Protein AF-A0AAV6LE51-F1 (afdb_monomer_lite)

Foldseek 3Di:
DDPPDDLVNLLVLLVVLLVVLVVLVVVLLVCVVVPPPDDPNVVSVVVNVVSLVSNVVSLVVLVVVVVVVDDVVSVVSSVVSVVSSVVSVCSNVVSD

InterPro domains:
  IPR023601 Golgi SNAP receptor complex, subunit 1 [PTHR21094] (2-91)
  IPR060289 Golgi SNAP receptor complex member, N-terminal domain [PF27017] (6-90)

Structure (mmCIF, N/CA/C/O backbone):
data_AF-A0AAV6LE51-F1
#
_entry.id   AF-A0AAV6LE51-F1
#
loop_
_atom_site.group_PDB
_atom_site.id
_atom_site.type_symbol
_atom_site.label_atom_id
_atom_site.label_alt_id
_atom_site.label_comp_id
_atom_site.label_asym_id
_atom_site.label_entity_id
_atom_site.label_seq_id
_atom_site.pdbx_PDB_ins_code
_atom_site.Cartn_x
_atom_site.Cartn_y
_atom_site.Cartn_z
_atom_site.occupancy
_atom_site.B_iso_or_equiv
_atom_site.auth_seq_id
_atom_site.auth_comp_id
_atom_site.auth_asym_id
_atom_site.auth_atom_id
_atom_site.pdbx_PDB_model_num
ATOM 1 N N . MET A 1 1 ? 29.387 3.009 1.409 1.00 35.47 1 MET A N 1
ATOM 2 C CA . MET A 1 1 ? 28.149 3.753 1.129 1.00 35.47 1 MET A CA 1
ATOM 3 C C . MET A 1 1 ? 27.189 2.733 0.571 1.00 35.47 1 MET A C 1
ATOM 5 O O . MET A 1 1 ? 27.366 2.296 -0.558 1.00 35.47 1 MET A O 1
ATOM 9 N N . ASP A 1 2 ? 26.336 2.219 1.446 1.00 43.34 2 ASP A N 1
ATOM 10 C CA . ASP A 1 2 ? 25.332 1.181 1.208 1.00 43.34 2 ASP A CA 1
ATOM 11 C C . ASP A 1 2 ? 24.598 1.451 -0.115 1.00 43.34 2 ASP A C 1
ATOM 13 O O . ASP A 1 2 ? 24.236 2.604 -0.327 1.00 43.34 2 ASP A O 1
ATOM 17 N N . PRO A 1 3 ? 24.377 0.483 -1.028 1.00 45.53 3 PRO A N 1
ATOM 18 C CA . PRO A 1 3 ? 23.469 0.695 -2.155 1.00 45.53 3 PRO A CA 1
ATOM 19 C C . PRO A 1 3 ? 22.027 0.635 -1.613 1.00 45.53 3 PRO A C 1
ATOM 21 O O . PRO A 1 3 ? 21.484 -0.461 -1.444 1.00 45.53 3 PRO A O 1
ATOM 24 N N . PRO A 1 4 ? 21.377 1.757 -1.253 1.00 52.38 4 PRO A N 1
ATOM 25 C CA . PRO A 1 4 ? 20.416 1.739 -0.164 1.00 52.38 4 PRO A CA 1
ATOM 26 C C . PRO A 1 4 ? 18.999 1.959 -0.688 1.00 52.38 4 PRO A C 1
ATOM 28 O O . PRO A 1 4 ? 18.346 2.902 -0.269 1.00 52.38 4 PRO A O 1
ATOM 31 N N . THR A 1 5 ? 18.537 1.157 -1.654 1.00 65.88 5 THR A N 1
ATOM 32 C CA . THR A 1 5 ? 17.103 0.956 -1.997 1.00 65.88 5 THR A CA 1
ATOM 33 C C . THR A 1 5 ? 16.992 0.056 -3.225 1.00 65.88 5 THR A C 1
ATOM 35 O O . THR A 1 5 ? 16.672 0.497 -4.315 1.00 65.88 5 THR A O 1
ATOM 38 N N . SER A 1 6 ? 17.276 -1.240 -3.098 1.00 80.56 6 SER A N 1
ATOM 39 C CA . SER A 1 6 ? 16.961 -2.153 -4.207 1.00 80.56 6 SER A CA 1
ATOM 40 C C . SER A 1 6 ? 15.444 -2.245 -4.401 1.00 80.56 6 SER A C 1
ATOM 42 O O . SER A 1 6 ? 14.698 -2.254 -3.420 1.00 80.56 6 SER A O 1
ATOM 44 N N . TRP A 1 7 ? 14.992 -2.377 -5.650 1.00 84.44 7 TRP A N 1
ATOM 45 C CA . TRP A 1 7 ? 13.579 -2.589 -5.991 1.00 84.44 7 TRP A CA 1
ATOM 46 C C . TRP A 1 7 ? 12.910 -3.679 -5.134 1.00 84.44 7 TRP A C 1
ATOM 48 O O . TRP A 1 7 ? 11.794 -3.505 -4.651 1.00 84.44 7 TRP A O 1
ATOM 58 N N . ASP A 1 8 ? 13.617 -4.787 -4.889 1.00 87.06 8 ASP A N 1
ATOM 59 C CA . ASP A 1 8 ? 13.134 -5.883 -4.040 1.00 87.06 8 ASP A CA 1
ATOM 60 C C . ASP A 1 8 ? 12.859 -5.440 -2.593 1.00 87.06 8 ASP A C 1
ATOM 62 O O . ASP A 1 8 ? 11.837 -5.818 -2.018 1.00 87.06 8 ASP A O 1
ATOM 66 N N . SER A 1 9 ? 13.714 -4.586 -2.022 1.00 90.12 9 SER A N 1
ATOM 67 C CA . SER A 1 9 ? 13.512 -4.031 -0.680 1.00 90.12 9 SER A CA 1
ATOM 68 C C . SER A 1 9 ? 12.284 -3.130 -0.630 1.00 90.12 9 SER A C 1
ATOM 70 O O . SER A 1 9 ? 11.463 -3.288 0.270 1.00 90.12 9 SER A O 1
ATOM 72 N N . LEU A 1 10 ? 12.114 -2.242 -1.620 1.00 90.00 10 LEU A N 1
ATOM 73 C CA . LEU A 1 10 ? 10.921 -1.395 -1.730 1.00 90.00 10 LEU A CA 1
ATOM 74 C C . LEU A 1 10 ? 9.658 -2.252 -1.851 1.00 90.00 10 LEU A C 1
ATOM 76 O O . LEU A 1 10 ? 8.672 -2.011 -1.164 1.00 90.00 10 LEU A O 1
ATOM 80 N N . ARG A 1 11 ? 9.698 -3.308 -2.671 1.00 89.62 11 ARG A N 1
ATOM 81 C CA . ARG A 1 11 ? 8.557 -4.208 -2.885 1.00 89.62 11 ARG A CA 1
ATOM 82 C C . ARG A 1 11 ? 8.183 -4.966 -1.623 1.00 89.62 11 ARG A C 1
ATOM 84 O O . ARG A 1 11 ? 7.003 -5.080 -1.296 1.00 89.62 11 ARG A O 1
ATOM 91 N N . LYS A 1 12 ? 9.178 -5.487 -0.906 1.00 92.12 12 LYS A N 1
ATOM 92 C CA . LYS A 1 12 ? 8.965 -6.136 0.391 1.00 92.12 12 LYS A CA 1
ATOM 93 C C . LYS A 1 12 ? 8.394 -5.159 1.410 1.00 92.12 12 LYS A C 1
ATOM 95 O O . LYS A 1 12 ? 7.499 -5.536 2.160 1.00 92.12 12 LYS A O 1
ATOM 100 N N . GLN A 1 13 ? 8.874 -3.918 1.415 1.00 93.25 13 GLN A N 1
ATOM 101 C CA . GLN A 1 13 ? 8.377 -2.886 2.315 1.00 93.25 13 GLN A CA 1
ATOM 102 C C . GLN A 1 13 ? 6.922 -2.520 2.005 1.00 93.25 13 GLN A C 1
ATOM 104 O O . GLN A 1 13 ? 6.110 -2.545 2.924 1.00 93.25 13 GLN A O 1
ATOM 109 N N . ALA A 1 14 ? 6.571 -2.288 0.735 1.00 92.75 14 ALA A N 1
ATOM 110 C CA . ALA A 1 14 ? 5.191 -2.045 0.310 1.00 92.75 14 ALA A CA 1
ATOM 111 C C . ALA A 1 14 ? 4.267 -3.183 0.766 1.00 92.75 14 ALA A C 1
ATOM 113 O O . ALA A 1 14 ? 3.313 -2.940 1.494 1.00 92.75 14 ALA A O 1
ATOM 114 N N . ARG A 1 15 ? 4.637 -4.440 0.478 1.00 92.69 15 ARG A N 1
ATOM 115 C CA . ARG A 1 15 ? 3.883 -5.626 0.922 1.00 92.69 15 ARG A CA 1
ATOM 116 C C . ARG A 1 15 ? 3.677 -5.696 2.429 1.00 92.69 15 ARG A C 1
ATOM 118 O O . ARG A 1 15 ? 2.611 -6.098 2.882 1.00 92.69 15 ARG A O 1
ATOM 125 N N . LYS A 1 16 ? 4.703 -5.351 3.205 1.00 94.31 16 LYS A N 1
ATOM 126 C CA . LYS A 1 16 ? 4.626 -5.354 4.666 1.00 94.31 16 LYS A CA 1
ATOM 127 C C . LYS A 1 16 ? 3.699 -4.247 5.180 1.00 94.31 16 LYS A C 1
ATOM 129 O O . LYS A 1 16 ? 2.980 -4.467 6.148 1.00 94.31 16 LYS A O 1
ATOM 134 N N . LEU A 1 17 ? 3.733 -3.063 4.572 1.00 94.44 17 LEU A N 1
ATOM 135 C CA . LEU A 1 17 ? 2.861 -1.942 4.935 1.00 94.44 17 LEU A CA 1
ATOM 136 C C . LEU A 1 17 ? 1.400 -2.245 4.582 1.00 94.44 17 LEU A C 1
ATOM 138 O O . LEU A 1 17 ? 0.533 -2.071 5.427 1.00 94.44 17 LEU A O 1
ATOM 142 N N . GLU A 1 18 ? 1.150 -2.791 3.389 1.00 92.38 18 GLU A N 1
ATOM 143 C CA . GLU A 1 18 ? -0.176 -3.249 2.954 1.00 92.38 18 GLU A CA 1
ATOM 144 C C . GLU A 1 18 ? -0.761 -4.291 3.917 1.00 92.38 18 GLU A C 1
ATOM 146 O O . GLU A 1 18 ? -1.905 -4.158 4.335 1.00 92.38 18 GLU A O 1
ATOM 151 N N . ALA A 1 19 ? 0.030 -5.296 4.317 1.00 93.44 19 ALA A N 1
ATOM 152 C CA . ALA A 1 19 ? -0.417 -6.314 5.270 1.00 93.44 19 ALA A CA 1
ATOM 153 C C . ALA A 1 19 ? -0.771 -5.715 6.641 1.00 93.44 19 ALA A C 1
ATOM 155 O O . ALA A 1 19 ? -1.807 -6.043 7.205 1.00 93.44 19 ALA A O 1
ATOM 156 N N . GLN A 1 20 ? 0.049 -4.790 7.151 1.00 92.88 20 GLN A N 1
ATOM 157 C CA . GLN A 1 20 ? -0.236 -4.119 8.423 1.00 92.88 20 GLN A CA 1
ATOM 158 C C . GLN A 1 20 ? -1.502 -3.254 8.352 1.00 92.88 20 GLN A C 1
ATOM 160 O O . GLN A 1 20 ? -2.261 -3.218 9.316 1.00 92.88 20 GLN A O 1
ATOM 165 N N . LEU A 1 21 ? -1.742 -2.568 7.229 1.00 91.25 21 LEU A N 1
ATOM 166 C CA . LEU A 1 21 ? -2.967 -1.793 7.016 1.00 91.25 21 LEU A CA 1
ATOM 167 C C . LEU A 1 21 ? -4.201 -2.701 6.990 1.00 91.25 21 LEU A C 1
ATOM 169 O O . LEU A 1 21 ? -5.173 -2.410 7.680 1.00 91.25 21 LEU A O 1
ATOM 173 N N . ASP A 1 22 ? -4.137 -3.823 6.271 1.00 89.12 22 ASP A N 1
ATOM 174 C CA . ASP A 1 22 ? -5.218 -4.816 6.209 1.00 89.12 22 ASP A CA 1
ATOM 175 C C . ASP A 1 22 ? -5.561 -5.395 7.595 1.00 89.12 22 ASP A C 1
ATOM 177 O O . ASP A 1 22 ? -6.731 -5.581 7.925 1.00 89.12 22 ASP A O 1
ATOM 181 N N . GLU A 1 23 ? -4.557 -5.594 8.456 1.00 90.62 23 GLU A N 1
ATOM 182 C CA . GLU A 1 23 ? -4.756 -6.036 9.841 1.00 90.62 23 GLU A CA 1
ATOM 183 C C . GLU A 1 23 ? -5.335 -4.932 10.749 1.00 90.62 23 GLU A C 1
ATOM 185 O O . GLU A 1 23 ? -6.177 -5.215 11.607 1.00 90.62 23 GLU A O 1
ATOM 190 N N . GLN A 1 24 ? -4.916 -3.672 10.575 1.00 88.00 24 GLN A N 1
ATOM 191 C CA . GLN A 1 24 ? -5.341 -2.553 11.429 1.00 88.00 24 GLN A CA 1
ATOM 192 C C . GLN A 1 24 ? -6.694 -1.944 11.039 1.00 88.00 24 GLN A C 1
ATOM 194 O O . GLN A 1 24 ? -7.461 -1.560 11.921 1.00 88.00 24 GLN A O 1
ATOM 199 N N . MET A 1 25 ? -7.051 -1.903 9.756 1.00 84.88 25 MET A N 1
ATOM 200 C CA . MET A 1 25 ? -8.329 -1.361 9.270 1.00 84.88 25 MET A CA 1
ATOM 201 C C . MET A 1 25 ? -9.583 -1.961 9.938 1.00 84.88 25 MET A C 1
ATOM 203 O O . MET A 1 25 ? -10.450 -1.194 10.374 1.00 84.88 25 MET A O 1
ATOM 207 N N . PRO A 1 26 ? -9.735 -3.295 10.083 1.00 84.31 26 PRO A N 1
ATOM 208 C CA . PRO A 1 26 ? -10.885 -3.865 10.780 1.00 84.31 26 PRO A CA 1
ATOM 209 C C . PRO A 1 26 ? -10.862 -3.568 12.286 1.00 84.31 26 PRO A C 1
ATOM 211 O O . PRO A 1 26 ? -11.930 -3.470 12.898 1.00 84.31 26 PRO A O 1
ATOM 214 N N . LEU A 1 27 ? -9.677 -3.400 12.889 1.00 85.06 27 LEU A N 1
ATOM 215 C CA . LEU A 1 27 ? -9.532 -2.999 14.291 1.00 85.06 27 LEU A CA 1
ATOM 216 C C . LEU A 1 27 ? -9.994 -1.553 14.487 1.00 85.06 27 LEU A C 1
ATOM 218 O O . LEU A 1 27 ? -10.839 -1.315 15.348 1.00 85.06 27 LEU A O 1
ATOM 222 N N . TYR A 1 28 ? -9.535 -0.629 13.639 1.00 84.19 28 TYR A N 1
ATOM 223 C CA . TYR A 1 28 ? -9.959 0.773 13.633 1.00 84.19 28 TYR A CA 1
ATOM 224 C C . TYR A 1 28 ? -11.464 0.895 13.465 1.00 84.19 28 TYR A C 1
ATOM 226 O O . TYR A 1 28 ? -12.141 1.430 14.337 1.00 84.19 28 TYR A O 1
ATOM 234 N N . ARG A 1 29 ? -12.033 0.261 12.433 1.00 81.44 29 ARG A N 1
ATOM 235 C CA . ARG A 1 29 ? -13.484 0.268 12.207 1.00 81.44 29 ARG A CA 1
ATOM 236 C C . ARG A 1 29 ? -14.263 -0.246 13.419 1.00 81.44 29 ARG A C 1
ATOM 238 O O . ARG A 1 29 ? -15.333 0.278 13.736 1.00 81.44 29 ARG A O 1
ATOM 245 N N . LYS A 1 30 ? -13.751 -1.274 14.102 1.00 82.44 30 LYS A N 1
ATOM 246 C CA . LYS A 1 30 ? -14.372 -1.824 15.312 1.00 82.44 30 LYS A CA 1
ATOM 247 C C . LYS A 1 30 ? -14.288 -0.854 16.489 1.00 82.44 30 LYS A C 1
ATOM 249 O O . LYS A 1 30 ? -15.251 -0.797 17.246 1.00 82.44 30 LYS A O 1
ATOM 254 N N . VAL A 1 31 ? -13.185 -0.124 16.650 1.00 78.19 31 VAL A N 1
ATOM 255 C CA . VAL A 1 31 ? -13.002 0.887 17.704 1.00 78.19 31 VAL A CA 1
ATOM 256 C C . VAL A 1 31 ? -13.896 2.104 17.444 1.00 78.19 31 VAL A C 1
ATOM 258 O O . VAL A 1 31 ? -14.720 2.419 18.306 1.00 78.19 31 VAL A O 1
ATOM 261 N N . VAL A 1 32 ? -13.859 2.664 16.229 1.00 75.31 32 VAL A N 1
ATOM 262 C CA . VAL A 1 32 ? -14.700 3.788 15.774 1.00 75.31 32 VAL A CA 1
ATOM 263 C C . VAL A 1 32 ? -16.187 3.473 15.959 1.00 75.31 32 VAL A C 1
ATOM 265 O O . VAL A 1 32 ? -16.932 4.228 16.584 1.00 75.31 32 VAL A O 1
ATOM 268 N N . SER A 1 33 ? -16.632 2.290 15.517 1.00 71.00 33 SER A N 1
ATOM 269 C CA . SER A 1 33 ? -18.035 1.864 15.662 1.00 71.00 33 SER A CA 1
ATOM 270 C C . SER A 1 33 ? -18.470 1.707 17.123 1.00 71.00 33 SER A C 1
ATOM 272 O O . SER A 1 33 ? -19.661 1.781 17.438 1.00 71.00 33 SER A O 1
ATOM 274 N N . LYS A 1 34 ? -17.527 1.428 18.030 1.00 69.81 34 LYS A N 1
ATOM 275 C CA . LYS A 1 34 ? -17.825 1.088 19.423 1.00 69.81 34 LYS A CA 1
ATOM 276 C C . LYS A 1 34 ? -17.898 2.311 20.335 1.00 69.81 34 LYS A C 1
ATOM 278 O O . LYS A 1 34 ? -18.204 2.115 21.508 1.00 69.81 34 LYS A O 1
ATOM 283 N N . LYS A 1 35 ? -17.729 3.540 19.812 1.00 61.09 35 LYS 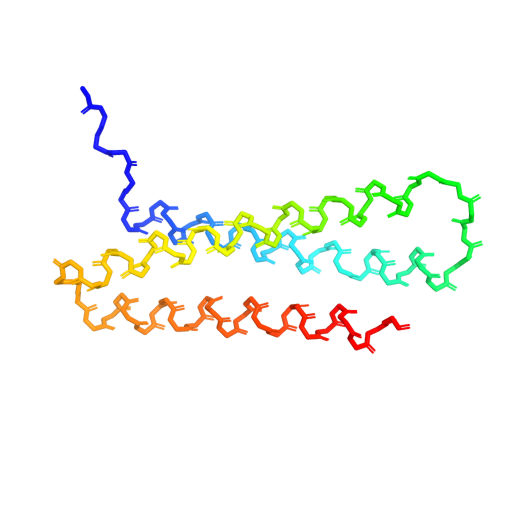A N 1
ATOM 284 C CA . LYS A 1 35 ? -17.819 4.808 20.570 1.00 61.09 35 LYS A CA 1
ATOM 285 C C . LYS A 1 35 ? -17.090 4.728 21.919 1.00 61.09 35 LYS A C 1
ATOM 287 O O . LYS A 1 35 ? -17.623 5.124 22.954 1.00 61.09 35 LYS A O 1
ATOM 292 N N . VAL A 1 36 ? -15.901 4.124 21.903 1.00 57.50 36 VAL A N 1
ATOM 293 C CA . VAL A 1 36 ? -15.006 4.092 23.061 1.00 57.50 36 VAL A CA 1
ATOM 294 C C . VAL A 1 36 ? -14.201 5.384 23.011 1.00 57.50 36 VAL A C 1
ATOM 296 O O . VAL A 1 36 ? -13.185 5.475 22.332 1.00 57.50 36 VAL A O 1
ATOM 299 N N . ASP A 1 37 ? -14.734 6.400 23.677 1.00 58.69 37 ASP A N 1
ATOM 300 C CA . ASP A 1 37 ? -14.068 7.667 23.970 1.00 58.69 37 ASP A CA 1
ATOM 301 C C . ASP A 1 37 ? -12.960 7.398 24.997 1.00 58.69 37 ASP A C 1
ATOM 303 O O . ASP A 1 37 ? -13.262 7.384 26.181 1.00 58.69 37 ASP A O 1
ATOM 307 N N . ASP A 1 38 ? -11.741 7.042 24.567 1.00 55.16 38 ASP A N 1
ATOM 308 C CA . ASP A 1 38 ? -10.517 7.144 25.393 1.00 55.16 38 ASP A CA 1
ATOM 309 C C . ASP A 1 38 ? -9.261 6.717 24.601 1.00 55.16 38 ASP A C 1
ATOM 311 O O . ASP A 1 38 ? -8.997 5.521 24.470 1.00 55.16 38 ASP A O 1
ATOM 315 N N . GLY A 1 39 ? -8.501 7.682 24.057 1.00 60.84 39 GLY A N 1
ATOM 316 C CA . GLY A 1 39 ? -7.075 7.602 23.654 1.00 60.84 39 GLY A CA 1
ATOM 317 C C . GLY A 1 39 ? -6.633 6.614 22.554 1.00 60.84 39 GLY A C 1
ATOM 318 O O . GLY A 1 39 ? -5.837 6.973 21.692 1.00 60.84 39 GLY A O 1
ATOM 319 N N . THR A 1 40 ? -7.160 5.394 22.559 1.00 66.12 40 THR A N 1
ATOM 320 C CA . THR A 1 40 ? -6.811 4.253 21.703 1.00 66.12 40 THR A CA 1
ATOM 321 C C . THR A 1 40 ? -7.212 4.487 20.250 1.00 66.12 40 THR A C 1
ATOM 323 O O . THR A 1 40 ? -6.497 4.075 19.347 1.00 66.12 40 THR A O 1
ATOM 326 N N . ASP A 1 41 ? -8.336 5.167 20.021 1.00 73.25 41 ASP A N 1
ATOM 327 C CA . ASP A 1 41 ? -8.819 5.525 18.682 1.00 73.25 41 ASP A CA 1
ATOM 328 C C . ASP A 1 41 ? -7.822 6.426 17.940 1.00 73.25 41 ASP A C 1
ATOM 330 O O . ASP A 1 41 ? -7.419 6.115 16.823 1.00 73.25 41 ASP A O 1
ATOM 334 N N . LYS A 1 42 ? -7.317 7.465 18.620 1.00 76.25 42 LYS A N 1
ATOM 335 C CA . LYS A 1 42 ? -6.313 8.384 18.069 1.00 76.25 42 LYS A CA 1
ATOM 336 C C . LYS A 1 42 ? -4.964 7.717 17.824 1.00 76.25 42 LYS A C 1
ATOM 338 O O . LYS A 1 42 ? -4.286 8.083 16.869 1.00 76.25 42 LYS A O 1
ATOM 343 N N . ASP A 1 43 ? -4.559 6.784 18.684 1.00 83.19 43 ASP A N 1
ATOM 344 C CA . ASP A 1 43 ? -3.305 6.036 18.519 1.00 83.19 43 ASP A CA 1
ATOM 345 C C . ASP A 1 43 ? -3.378 5.125 17.282 1.00 83.19 43 ASP A C 1
ATOM 347 O O . ASP A 1 43 ? -2.463 5.103 16.460 1.00 83.19 43 ASP A O 1
ATOM 351 N N . LEU A 1 44 ? -4.522 4.458 17.086 1.00 84.62 44 LEU A N 1
ATOM 352 C CA . LEU A 1 44 ? -4.763 3.583 15.939 1.00 84.62 44 LEU A CA 1
ATOM 353 C C . LEU A 1 44 ? -4.949 4.368 14.634 1.00 84.62 44 LEU A C 1
ATOM 355 O O . LEU A 1 44 ? -4.415 3.971 13.603 1.00 84.62 44 LEU A O 1
ATOM 359 N N . GLU A 1 45 ? -5.657 5.499 14.679 1.00 84.88 45 GLU A N 1
ATOM 360 C CA . GLU A 1 45 ? -5.775 6.430 13.553 1.00 84.88 45 GLU A CA 1
ATOM 361 C C . GLU A 1 45 ? -4.403 6.962 13.129 1.00 84.88 45 GLU A C 1
ATOM 363 O O . GLU A 1 45 ? -4.057 6.890 11.951 1.00 84.88 45 GLU A O 1
ATOM 368 N N . SER A 1 46 ? -3.594 7.422 14.093 1.00 88.50 46 SER A N 1
ATOM 369 C CA . SER A 1 46 ? -2.237 7.917 13.832 1.00 88.50 46 SER A CA 1
ATOM 370 C C . SER A 1 46 ? -1.350 6.815 13.252 1.00 88.50 46 SER A C 1
ATOM 372 O O . SER A 1 46 ? -0.645 7.052 12.277 1.00 88.50 46 SER A O 1
ATOM 374 N N . GLY A 1 47 ? -1.433 5.589 13.781 1.00 90.56 47 GLY A N 1
ATOM 375 C CA . GLY A 1 47 ? -0.688 4.445 13.255 1.00 90.56 47 GLY A CA 1
ATOM 376 C C . GLY A 1 47 ? -1.085 4.070 11.823 1.00 90.56 47 GLY A C 1
ATOM 377 O O . GLY A 1 47 ? -0.218 3.774 11.000 1.00 90.56 47 GLY A O 1
ATOM 378 N N . ILE A 1 48 ? -2.380 4.109 11.492 1.00 90.31 48 ILE A N 1
ATOM 379 C CA . ILE A 1 48 ? -2.871 3.874 10.126 1.00 90.31 48 ILE A CA 1
ATOM 380 C C . ILE A 1 48 ? -2.411 4.987 9.183 1.00 90.31 48 ILE A C 1
ATOM 382 O O . ILE A 1 48 ? -1.931 4.688 8.089 1.00 90.31 48 ILE A O 1
ATOM 386 N N . ASP A 1 49 ? -2.510 6.250 9.598 1.00 89.75 49 ASP A N 1
ATOM 387 C CA . ASP A 1 49 ? -2.047 7.391 8.807 1.00 89.75 49 ASP A CA 1
ATOM 388 C C . ASP A 1 49 ? -0.533 7.308 8.539 1.00 89.75 49 ASP A C 1
ATOM 390 O O . ASP A 1 49 ? -0.097 7.405 7.390 1.00 89.75 49 ASP A O 1
ATOM 394 N N . GLU A 1 50 ? 0.274 6.987 9.555 1.00 93.00 50 GLU A N 1
ATOM 395 C CA . GLU A 1 50 ? 1.714 6.759 9.400 1.00 93.00 50 GLU A CA 1
ATOM 396 C C . GLU A 1 50 ? 2.025 5.609 8.430 1.00 93.00 50 GLU A C 1
ATOM 398 O O . GLU A 1 50 ? 2.967 5.698 7.633 1.00 93.00 50 GLU A O 1
ATOM 403 N N . LEU A 1 51 ? 1.256 4.516 8.468 1.00 93.19 51 LEU A N 1
ATOM 404 C CA . LEU A 1 51 ? 1.417 3.393 7.540 1.00 93.19 51 LEU A CA 1
ATOM 405 C C . LEU A 1 51 ? 1.049 3.776 6.101 1.00 93.19 51 LEU A C 1
ATOM 407 O O . LEU A 1 51 ? 1.763 3.392 5.168 1.00 93.19 51 LEU A O 1
ATOM 411 N N . LEU A 1 52 ? -0.023 4.549 5.909 1.00 91.62 52 LEU A N 1
ATOM 412 C CA . LEU A 1 52 ? -0.430 5.067 4.601 1.00 91.62 52 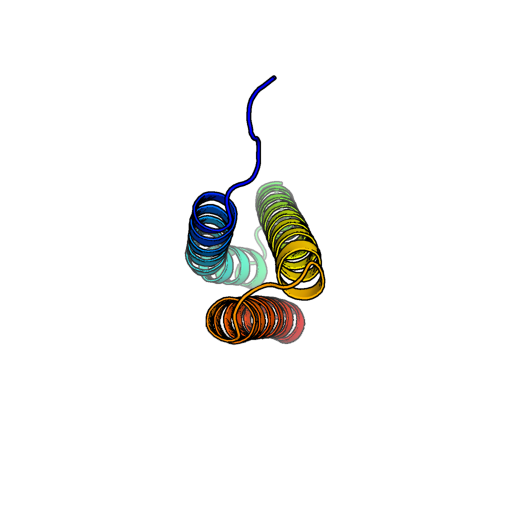LEU A CA 1
ATOM 413 C C . LEU A 1 52 ? 0.622 6.017 4.029 1.00 91.62 52 LEU A C 1
ATOM 415 O O . LEU A 1 52 ? 1.017 5.866 2.870 1.00 91.62 52 LEU A O 1
ATOM 419 N N . GLN A 1 53 ? 1.123 6.952 4.841 1.00 93.25 53 GLN A N 1
ATOM 420 C CA . GLN A 1 53 ? 2.187 7.872 4.442 1.00 93.25 53 GLN A CA 1
ATOM 421 C C . GLN A 1 53 ? 3.452 7.112 4.025 1.00 93.25 53 GLN A C 1
ATOM 423 O O . GLN A 1 53 ? 4.031 7.397 2.972 1.00 93.25 53 GLN A O 1
ATOM 428 N N . GLN A 1 54 ? 3.849 6.091 4.790 1.00 93.81 54 GLN A N 1
ATOM 429 C CA . GLN A 1 54 ? 4.983 5.236 4.438 1.00 93.81 54 GLN A CA 1
ATOM 430 C C . GLN A 1 54 ? 4.746 4.466 3.133 1.00 93.81 54 GLN A C 1
ATOM 432 O O . GLN A 1 54 ? 5.647 4.398 2.295 1.00 93.81 54 GLN A O 1
ATOM 437 N N . LEU A 1 55 ? 3.551 3.901 2.922 1.00 93.62 55 LEU A N 1
ATOM 438 C CA . LEU A 1 55 ? 3.234 3.150 1.702 1.00 93.62 55 LEU A CA 1
ATOM 439 C C . LEU A 1 55 ? 3.239 4.071 0.478 1.00 93.62 55 LEU A C 1
ATOM 441 O O . LEU A 1 55 ? 3.794 3.720 -0.566 1.00 93.62 55 LEU A O 1
ATOM 445 N N . HIS A 1 56 ? 2.705 5.281 0.624 1.00 93.31 56 HIS A N 1
ATOM 446 C CA . HIS A 1 56 ? 2.764 6.318 -0.397 1.00 93.31 56 HIS A CA 1
ATOM 447 C C . HIS A 1 56 ? 4.211 6.719 -0.725 1.00 93.31 56 HIS A C 1
ATOM 449 O O . HIS A 1 56 ? 4.583 6.794 -1.898 1.00 93.31 56 HIS A O 1
ATOM 455 N N . GLN A 1 57 ? 5.062 6.904 0.289 1.00 93.38 57 GLN A N 1
ATOM 456 C CA . GLN A 1 57 ? 6.479 7.207 0.090 1.00 93.38 57 GLN A CA 1
ATOM 457 C C . GLN A 1 57 ? 7.211 6.072 -0.642 1.00 93.38 57 GLN A C 1
ATOM 459 O O . GLN A 1 57 ? 7.968 6.331 -1.579 1.00 93.38 57 GLN A O 1
ATOM 464 N N . VAL A 1 58 ? 6.962 4.812 -0.268 1.00 92.25 58 VAL A N 1
ATOM 465 C CA . VAL A 1 58 ? 7.537 3.642 -0.951 1.00 92.25 58 VAL A CA 1
ATOM 466 C C . VAL A 1 58 ? 7.075 3.576 -2.408 1.00 92.25 58 VAL A C 1
ATOM 468 O O . VAL A 1 58 ? 7.909 3.373 -3.289 1.00 92.25 58 VAL A O 1
ATOM 471 N N . ASN A 1 59 ? 5.789 3.814 -2.681 1.00 91.38 59 ASN A N 1
ATOM 472 C CA . ASN A 1 59 ? 5.256 3.891 -4.044 1.00 91.38 59 ASN A CA 1
ATOM 473 C C . ASN A 1 59 ? 5.912 5.017 -4.860 1.00 91.38 59 ASN A C 1
ATOM 475 O O . ASN A 1 59 ? 6.248 4.816 -6.026 1.00 91.38 59 ASN A O 1
ATOM 479 N N . SER A 1 60 ? 6.164 6.178 -4.253 1.00 92.00 60 SER A N 1
ATOM 480 C CA . SER A 1 60 ? 6.868 7.291 -4.904 1.00 92.00 60 SER A CA 1
ATOM 481 C C . SER A 1 60 ? 8.324 6.936 -5.233 1.00 92.00 60 SER A C 1
ATOM 483 O O . SER A 1 60 ? 8.792 7.145 -6.354 1.00 92.00 60 SER A O 1
ATOM 485 N N . HIS A 1 61 ? 9.034 6.284 -4.306 1.00 90.06 61 HIS A N 1
ATOM 486 C CA . HIS A 1 61 ? 10.375 5.765 -4.579 1.00 90.06 61 HIS A CA 1
ATOM 487 C C . HIS A 1 61 ? 10.355 4.725 -5.705 1.00 90.06 61 HIS A C 1
ATOM 489 O O . HIS A 1 61 ? 11.150 4.813 -6.637 1.00 90.06 61 HIS A O 1
ATOM 495 N N . MET A 1 62 ? 9.423 3.772 -5.675 1.00 89.88 62 MET A N 1
ATOM 496 C CA . MET A 1 62 ? 9.233 2.805 -6.758 1.00 89.88 62 MET A CA 1
ATOM 497 C C . MET A 1 62 ? 8.959 3.486 -8.106 1.00 89.88 62 MET A C 1
ATOM 499 O O . MET A 1 62 ? 9.492 3.056 -9.127 1.00 89.88 62 MET A O 1
ATOM 503 N N . GLN A 1 63 ? 8.185 4.571 -8.127 1.00 89.25 63 GLN A N 1
ATOM 504 C CA . GLN A 1 63 ? 7.925 5.353 -9.336 1.00 89.25 63 GLN A CA 1
ATOM 505 C C . GLN A 1 63 ? 9.190 6.009 -9.896 1.00 89.25 63 GLN A C 1
ATOM 507 O O . GLN A 1 63 ? 9.394 5.994 -11.113 1.00 89.25 63 GLN A O 1
ATOM 512 N N . ALA A 1 64 ? 10.066 6.526 -9.031 1.00 88.81 64 ALA A N 1
ATOM 513 C CA . ALA A 1 64 ? 11.368 7.039 -9.446 1.00 88.81 64 ALA A CA 1
ATOM 514 C C . ALA A 1 64 ? 12.231 5.926 -10.066 1.00 88.81 64 ALA A C 1
ATOM 516 O O . ALA A 1 64 ? 12.861 6.142 -11.100 1.00 88.81 64 ALA A O 1
ATOM 517 N N . TRP A 1 65 ? 12.192 4.712 -9.504 1.00 85.12 65 TRP A N 1
ATOM 518 C CA . TRP A 1 65 ? 12.871 3.535 -10.061 1.00 85.12 65 TRP A CA 1
ATOM 519 C C . TRP A 1 65 ? 12.326 3.125 -11.435 1.00 85.12 65 TRP A C 1
ATOM 521 O O . TRP A 1 65 ? 13.108 2.868 -12.349 1.00 85.12 65 TRP A O 1
ATOM 531 N N . VAL A 1 66 ? 11.002 3.106 -11.609 1.00 85.62 66 VAL A N 1
ATOM 532 C CA . VAL A 1 66 ? 10.357 2.827 -12.905 1.00 85.62 66 VAL A CA 1
ATOM 533 C C . VAL A 1 66 ? 10.743 3.887 -13.940 1.00 85.62 66 VAL A C 1
ATOM 535 O O . VAL A 1 66 ? 11.173 3.546 -15.041 1.00 85.62 66 VAL A O 1
ATOM 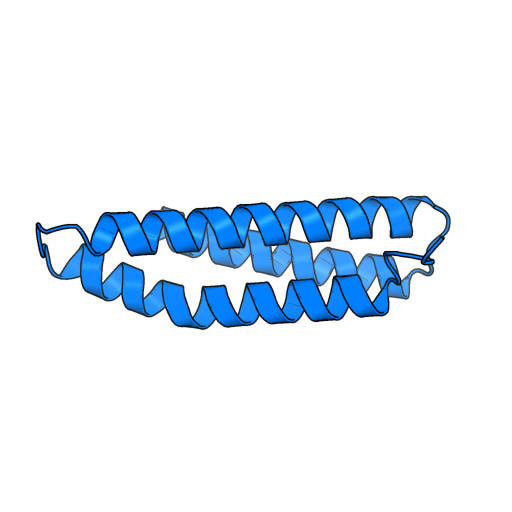538 N N 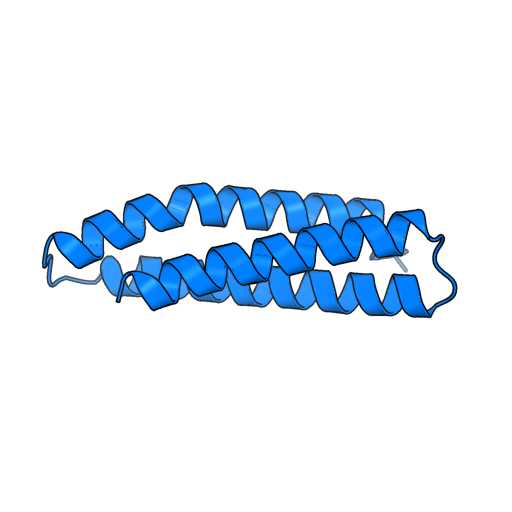. SER A 1 67 ? 10.681 5.167 -13.565 1.00 82.94 67 SER A N 1
ATOM 539 C CA . SER A 1 67 ? 11.035 6.293 -14.442 1.00 82.94 67 SER A CA 1
ATOM 540 C C . S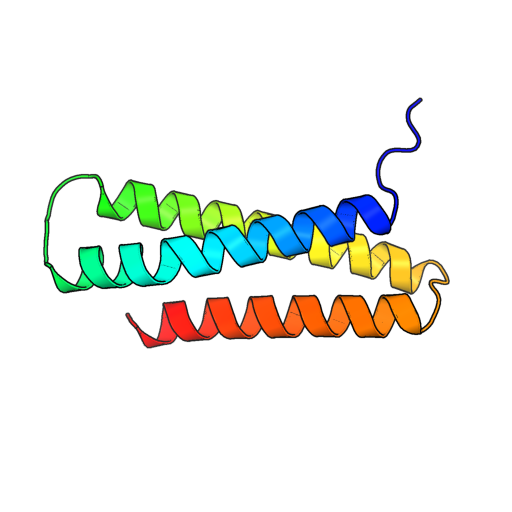ER A 1 67 ? 12.519 6.331 -14.818 1.00 82.94 67 SER A C 1
ATOM 542 O O . SER A 1 67 ? 12.871 6.861 -15.867 1.00 82.94 67 SER A O 1
ATOM 544 N N . SER A 1 68 ? 13.394 5.731 -14.007 1.00 81.25 68 SER A N 1
ATOM 545 C CA . SER A 1 68 ? 14.843 5.668 -14.250 1.00 81.25 68 SER A CA 1
ATOM 546 C C . SER A 1 68 ? 15.251 4.642 -15.323 1.00 81.25 68 SER A C 1
ATOM 548 O O . SER A 1 68 ? 16.437 4.361 -15.481 1.00 81.25 68 SER A O 1
ATOM 550 N N . GLY A 1 69 ? 14.292 4.071 -16.061 1.00 70.50 69 GLY A N 1
ATOM 551 C CA . GLY A 1 69 ? 14.527 3.010 -17.049 1.00 70.50 69 GLY A CA 1
ATOM 552 C C . GLY A 1 69 ? 14.229 1.608 -16.515 1.00 70.50 69 GLY A C 1
ATOM 553 O O . GLY A 1 69 ? 14.846 0.632 -16.942 1.00 70.50 69 GLY A O 1
ATOM 554 N N . GLY A 1 70 ? 13.307 1.504 -15.556 1.00 68.00 70 GLY A N 1
ATOM 555 C CA . GLY A 1 70 ? 12.853 0.232 -15.013 1.00 68.00 70 GLY A CA 1
ATOM 55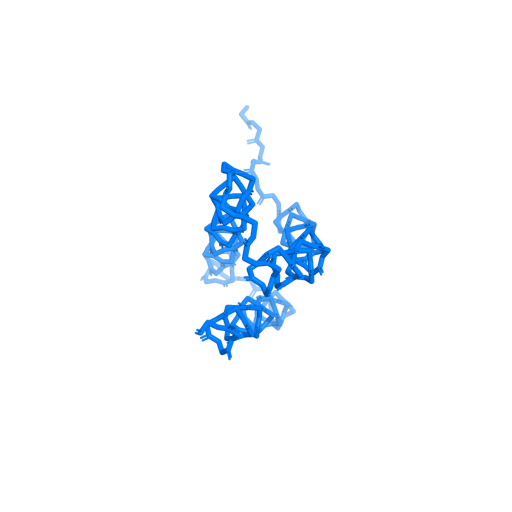6 C C . GLY A 1 70 ? 12.119 -0.625 -16.050 1.00 68.00 70 GLY A C 1
ATOM 557 O O . GLY A 1 70 ? 11.462 -0.120 -16.955 1.00 68.00 70 GLY A O 1
ATOM 558 N N . SER A 1 71 ? 12.223 -1.946 -15.908 1.00 78.31 71 SER A N 1
ATOM 559 C CA . SER A 1 71 ? 11.515 -2.911 -16.756 1.00 78.31 71 SER A CA 1
ATOM 560 C C . SER A 1 71 ? 9.990 -2.780 -16.600 1.00 78.31 71 SER A C 1
ATOM 562 O O . SER A 1 71 ? 9.515 -2.438 -15.518 1.00 78.31 71 SER A O 1
ATOM 564 N N . GLU A 1 72 ? 9.209 -3.129 -17.629 1.00 81.50 72 GLU A N 1
ATOM 565 C CA . GLU A 1 72 ? 7.729 -3.105 -17.604 1.00 81.50 72 GLU A CA 1
ATOM 566 C C . GLU A 1 72 ? 7.131 -3.859 -16.402 1.00 81.50 72 GLU A C 1
ATOM 568 O O . GLU A 1 72 ? 6.093 -3.487 -15.855 1.00 81.50 72 GLU A O 1
ATOM 573 N N . ILE A 1 73 ? 7.835 -4.891 -15.932 1.00 83.00 73 ILE A N 1
ATOM 574 C CA . ILE A 1 73 ? 7.475 -5.683 -14.749 1.00 83.00 73 ILE A CA 1
ATOM 575 C C . ILE A 1 73 ? 7.432 -4.815 -13.479 1.00 83.00 73 ILE A C 1
ATOM 577 O O . ILE A 1 73 ? 6.589 -5.028 -12.600 1.00 83.00 73 ILE A O 1
ATOM 581 N N . PHE A 1 74 ? 8.332 -3.835 -13.367 1.00 84.44 74 PHE A N 1
ATOM 582 C CA . PHE A 1 74 ? 8.364 -2.894 -12.250 1.00 84.44 74 PHE A CA 1
ATOM 583 C C . PHE A 1 74 ? 7.187 -1.926 -12.331 1.00 84.44 74 PHE A C 1
ATOM 585 O O . PHE A 1 74 ? 6.520 -1.732 -11.318 1.00 84.44 74 PHE A O 1
ATOM 592 N N . SER A 1 75 ? 6.862 -1.419 -13.527 1.00 86.62 75 SER A N 1
ATOM 593 C CA . SER A 1 75 ? 5.669 -0.590 -13.753 1.00 86.62 75 SER A CA 1
ATOM 594 C C . SER A 1 75 ? 4.401 -1.319 -13.319 1.00 86.62 75 SER A C 1
ATOM 596 O O . SER A 1 75 ? 3.643 -0.794 -12.514 1.00 86.62 75 SER A O 1
ATOM 598 N N . HIS A 1 76 ? 4.216 -2.567 -13.760 1.00 89.69 76 HIS A N 1
ATOM 599 C CA . HIS A 1 76 ? 3.041 -3.363 -13.402 1.00 89.69 76 HIS A CA 1
ATOM 600 C C . HIS A 1 76 ? 2.953 -3.630 -11.893 1.00 89.69 76 HIS A C 1
ATOM 602 O O . HIS A 1 76 ? 1.881 -3.603 -11.289 1.00 89.69 76 HIS A O 1
ATOM 608 N N . THR A 1 77 ? 4.091 -3.914 -11.260 1.00 90.00 77 THR A N 1
ATOM 609 C CA . THR A 1 77 ? 4.138 -4.144 -9.814 1.00 90.00 77 THR A CA 1
ATOM 610 C C . THR A 1 77 ? 3.824 -2.860 -9.039 1.00 90.00 77 THR A C 1
ATOM 612 O O . THR A 1 77 ? 3.067 -2.926 -8.075 1.00 90.00 77 THR A O 1
ATOM 615 N N . LEU A 1 78 ? 4.350 -1.708 -9.469 1.00 91.00 78 LEU A N 1
ATOM 616 C CA . LEU A 1 78 ? 4.033 -0.399 -8.894 1.00 91.00 78 LEU A CA 1
ATOM 617 C C . LEU A 1 78 ? 2.546 -0.075 -9.034 1.00 91.00 78 LEU A C 1
ATOM 619 O O . LEU A 1 78 ? 1.921 0.269 -8.038 1.00 91.00 78 LEU A O 1
ATOM 623 N N . THR A 1 79 ? 1.975 -0.220 -10.233 1.00 91.75 79 THR A N 1
ATOM 624 C CA . THR A 1 79 ? 0.544 0.023 -10.468 1.00 91.75 79 THR A CA 1
ATOM 625 C C . THR A 1 79 ? -0.298 -0.766 -9.476 1.00 91.75 79 THR A C 1
ATOM 627 O O . THR A 1 79 ? -1.145 -0.190 -8.805 1.00 91.75 79 THR A O 1
ATOM 630 N N . ARG A 1 80 ? 0.026 -2.045 -9.265 1.00 92.81 80 ARG A N 1
ATOM 631 C CA . ARG A 1 80 ? -0.686 -2.883 -8.298 1.00 92.81 80 ARG A CA 1
ATOM 632 C C . ARG A 1 80 ? -0.596 -2.359 -6.861 1.00 92.81 80 ARG A C 1
ATOM 634 O O . ARG A 1 80 ? -1.586 -2.406 -6.143 1.00 92.81 80 ARG A O 1
ATOM 641 N N . HIS A 1 81 ? 0.568 -1.875 -6.431 1.00 93.56 81 HIS A N 1
ATOM 642 C CA . HIS A 1 81 ? 0.728 -1.280 -5.099 1.00 93.56 81 HIS A CA 1
ATOM 643 C C . HIS A 1 81 ? 0.013 0.073 -4.962 1.00 93.56 81 HIS A C 1
ATOM 645 O O . HIS A 1 81 ? -0.465 0.413 -3.880 1.00 93.56 81 HIS A O 1
ATOM 651 N N . GLN A 1 82 ? -0.088 0.850 -6.043 1.00 92.88 82 GLN A N 1
ATOM 652 C CA . GLN A 1 82 ? -0.873 2.086 -6.060 1.00 92.88 82 GLN A CA 1
ATOM 653 C C . GLN A 1 82 ? -2.374 1.802 -5.978 1.00 92.88 82 GLN A C 1
ATOM 655 O O . GLN A 1 82 ? -3.064 2.470 -5.215 1.00 92.88 82 GLN A O 1
ATOM 660 N N . GLU A 1 83 ? -2.863 0.798 -6.708 1.00 94.19 83 GLU A N 1
ATOM 661 C CA . GLU A 1 83 ? -4.260 0.359 -6.639 1.00 94.19 83 GLU A CA 1
ATOM 662 C C . GLU A 1 83 ? -4.622 -0.120 -5.232 1.00 94.19 83 GLU A C 1
ATOM 664 O O . GLU A 1 83 ? -5.653 0.278 -4.702 1.00 94.19 83 GLU A O 1
ATOM 669 N N . ILE A 1 84 ? -3.751 -0.907 -4.588 1.00 92.56 84 ILE A N 1
ATOM 670 C CA . ILE A 1 84 ? -3.970 -1.351 -3.205 1.00 92.56 84 ILE A CA 1
ATOM 671 C C . ILE A 1 84 ? -3.998 -0.152 -2.252 1.00 92.56 84 ILE A C 1
ATOM 673 O O . ILE A 1 84 ? -4.909 -0.050 -1.439 1.00 92.56 84 ILE A O 1
ATOM 677 N N . LEU A 1 85 ? -3.053 0.789 -2.361 1.00 91.00 85 LEU A N 1
ATOM 678 C CA . LEU A 1 85 ? -3.073 2.002 -1.539 1.00 91.00 85 LEU A CA 1
ATOM 679 C C . LEU A 1 85 ? -4.380 2.791 -1.728 1.00 91.00 85 LEU A C 1
ATOM 681 O O . LEU A 1 85 ? -4.957 3.249 -0.742 1.00 91.00 85 LEU A O 1
ATOM 685 N N . GLN A 1 86 ? -4.847 2.948 -2.970 1.00 90.81 86 GLN A N 1
ATOM 686 C CA . GLN A 1 86 ? -6.108 3.628 -3.270 1.00 90.81 86 GLN A CA 1
ATOM 687 C C . GLN A 1 86 ? -7.312 2.897 -2.674 1.00 90.81 86 GLN A C 1
ATOM 689 O O . GLN A 1 86 ? -8.149 3.552 -2.060 1.00 90.81 86 GLN A O 1
ATOM 694 N N . ASP A 1 87 ? -7.374 1.571 -2.799 1.00 91.00 87 ASP A N 1
ATOM 695 C CA . ASP A 1 87 ? -8.442 0.745 -2.230 1.00 91.00 87 ASP A CA 1
ATOM 696 C C . ASP A 1 87 ? -8.487 0.868 -0.699 1.00 91.00 87 ASP A C 1
ATOM 698 O O . ASP A 1 87 ? -9.520 1.230 -0.136 1.00 91.00 87 ASP A O 1
ATOM 702 N N . LEU A 1 88 ? -7.340 0.711 -0.026 1.00 88.00 88 LEU A N 1
ATOM 703 C CA . LEU A 1 88 ? -7.222 0.861 1.430 1.00 88.00 88 LEU A CA 1
ATOM 704 C C . LEU A 1 88 ? -7.667 2.260 1.886 1.00 88.00 88 LEU A C 1
ATOM 706 O O . LEU A 1 88 ? -8.447 2.407 2.828 1.00 88.00 88 LEU A O 1
ATOM 710 N N . THR A 1 89 ? -7.218 3.296 1.174 1.00 87.12 89 THR A N 1
ATOM 711 C CA . THR A 1 89 ? -7.573 4.693 1.456 1.00 87.12 89 THR A CA 1
ATOM 712 C C . THR A 1 89 ? -9.073 4.931 1.260 1.00 87.12 89 THR A C 1
ATOM 714 O O . THR A 1 89 ? -9.731 5.534 2.106 1.00 87.12 89 THR A O 1
ATOM 717 N N . GLN A 1 90 ? -9.648 4.417 0.172 1.00 86.31 90 GLN A N 1
ATOM 718 C CA . GLN A 1 90 ? -11.072 4.541 -0.121 1.00 86.31 90 GLN A CA 1
ATOM 719 C C . GLN A 1 90 ? -11.931 3.829 0.926 1.00 86.31 90 GLN A C 1
ATOM 721 O O . GLN A 1 90 ? -12.941 4.385 1.358 1.00 86.31 90 GLN A O 1
ATOM 726 N N . VAL A 1 91 ? -11.552 2.621 1.346 1.00 82.06 91 VAL A N 1
ATOM 727 C CA . VAL A 1 91 ? -12.283 1.847 2.359 1.00 82.06 91 VAL A CA 1
ATOM 728 C C . VAL A 1 91 ? -12.267 2.552 3.720 1.00 82.06 91 VAL A C 1
ATOM 730 O O . VAL A 1 91 ? -13.285 2.525 4.420 1.00 82.06 91 VAL A O 1
ATOM 733 N N . LEU A 1 92 ? -11.163 3.223 4.073 1.00 77.94 92 LEU A N 1
ATOM 734 C CA . LEU A 1 92 ? -11.072 4.065 5.271 1.00 77.94 92 LEU A CA 1
ATOM 735 C C . LEU A 1 92 ? -12.028 5.261 5.196 1.00 77.94 92 LEU A C 1
ATOM 737 O O . LEU A 1 92 ? -12.896 5.392 6.056 1.00 77.94 92 LEU A O 1
ATOM 741 N N . PHE A 1 93 ? -11.944 6.079 4.141 1.00 77.12 93 PHE A N 1
ATOM 742 C CA . PHE A 1 93 ? -12.812 7.256 3.986 1.00 77.12 93 PHE A CA 1
ATOM 743 C C . PHE A 1 93 ? -14.288 6.916 3.753 1.00 77.12 93 PHE A C 1
ATOM 745 O O . PHE A 1 93 ? -15.150 7.733 4.046 1.00 77.12 93 PHE A O 1
ATOM 752 N N . SER A 1 94 ? -14.602 5.725 3.238 1.00 76.25 94 SER A N 1
ATOM 753 C CA . SER A 1 94 ? -15.991 5.274 3.058 1.00 76.25 94 SER A CA 1
ATOM 754 C C . SER A 1 94 ? -16.616 4.712 4.339 1.00 76.25 94 SER A C 1
ATOM 756 O O . SER A 1 94 ? -17.822 4.472 4.364 1.00 76.25 94 SER A O 1
ATOM 758 N N . SER A 1 95 ? -15.813 4.433 5.374 1.00 61.00 95 SER A N 1
ATOM 759 C CA . SER A 1 95 ? -16.294 3.920 6.666 1.00 61.00 95 SER A CA 1
ATOM 760 C C . SER A 1 95 ? -16.479 5.009 7.732 1.00 61.00 95 SER A C 1
ATOM 762 O O . SER A 1 95 ? -16.951 4.673 8.821 1.00 61.00 95 SER A O 1
ATOM 764 N N . VAL A 1 96 ? -16.105 6.262 7.436 1.00 52.00 96 VAL A N 1
ATOM 765 C CA . VAL A 1 96 ? -16.300 7.448 8.293 1.00 52.00 96 VAL A CA 1
ATOM 766 C C . VAL A 1 96 ? -17.590 8.177 7.921 1.00 52.00 96 VAL A C 1
ATOM 768 O O . VAL A 1 96 ? -18.258 8.684 8.849 1.00 52.00 96 VAL A O 1
#

pLDDT: mean 82.65, std 12.9, range [35.47, 94.44]

Sequence (96 aa):
MDPPTSWDSLRKQARKLEAQLDEQMPLYRKVVSKKVDDGTDKDLESGIDELLQQLHQVNSHMQAWVSSGGSEIFSHTLTRHQEILQDLTQVLFSSV

Radius of gyration: 15.55 Å; chains: 1; bounding box: 46×15×43 Å

Organism: NCBI:txid479676

Secondary structure (DSSP, 8-state):
------HHHHHHHHHHHHHHHHHHHHHHHHHHHTT--SSHHHHHHHHHHHHHHHHHHHHHHHHHHHHTT--HHHHHHHHHHHHHHHHHHHHHHT--